Protein AF-A0A3D3T5H2-F1 (afdb_monomer_lite)

Sequence (82 aa):
SPPRFPSHNRYGERVDEIEFHPAYHQLMKTAKENGLHALPWTQPGPGAHVVRAALYYQQAQIEAGHGCPITMTFACVPTLKK

Secondary structure (DSSP, 8-state):
---B---B-TTS-B----B--HHHHHHHHHHHHTTTTTHHHHS-STTHHHHHHHHHHHHHHH-STTHHHHHHHHHHHHHH--

Radius of gyration: 16.08 Å; chains: 1; bounding box: 30×24×53 Å

Foldseek 3Di:
DDKDDPQADPVRHGDRDIDDDVVLVVLLVVCVVVCLLHQCPVPPDPCSVVVSVVVLVVSVVVPCVSVVVSVVSNVCVVVPVD

Structure (mmCIF, N/CA/C/O backbone):
data_AF-A0A3D3T5H2-F1
#
_entry.id   AF-A0A3D3T5H2-F1
#
loop_
_atom_site.group_PDB
_atom_site.id
_atom_site.type_symbol
_atom_site.label_atom_id
_atom_site.label_alt_id
_atom_site.label_comp_id
_atom_site.label_asym_id
_atom_site.label_entity_id
_atom_site.label_seq_id
_atom_site.pdbx_PDB_ins_code
_atom_site.Cartn_x
_atom_site.Cartn_y
_atom_site.Cartn_z
_atom_site.occupancy
_atom_site.B_iso_or_equiv
_atom_site.auth_seq_id
_atom_site.auth_comp_id
_atom_site.auth_asym_id
_atom_site.auth_atom_id
_atom_site.pdbx_PDB_model_num
ATOM 1 N N . SER A 1 1 ? 12.774 -5.588 -10.106 1.00 87.56 1 SER A N 1
ATOM 2 C CA . SER A 1 1 ? 12.342 -4.987 -11.380 1.00 87.56 1 SER A CA 1
ATOM 3 C C . SER A 1 1 ? 11.565 -3.719 -11.061 1.00 87.56 1 SER A C 1
ATOM 5 O O . SER A 1 1 ? 10.475 -3.853 -10.509 1.00 87.56 1 SER A O 1
ATOM 7 N N . PRO A 1 2 ? 12.143 -2.522 -11.264 1.00 93.56 2 PRO A N 1
ATOM 8 C CA . PRO A 1 2 ? 11.439 -1.265 -11.017 1.00 93.56 2 PRO A CA 1
ATOM 9 C C . PRO A 1 2 ? 10.316 -1.042 -12.050 1.00 93.56 2 PRO A C 1
ATOM 11 O O . PRO A 1 2 ? 10.384 -1.627 -13.137 1.00 93.56 2 PRO A O 1
ATOM 14 N N . PRO A 1 3 ? 9.307 -0.207 -11.740 1.00 96.56 3 PRO A N 1
ATOM 15 C CA . PRO A 1 3 ? 8.260 0.151 -12.694 1.00 96.56 3 PRO A CA 1
ATOM 16 C C . PRO A 1 3 ? 8.832 0.843 -13.937 1.00 96.56 3 PRO A C 1
ATOM 18 O O . PRO A 1 3 ? 9.853 1.532 -13.852 1.00 96.56 3 PRO A O 1
ATOM 21 N N . ARG A 1 4 ? 8.175 0.672 -15.085 1.00 97.19 4 ARG A N 1
ATOM 22 C CA . ARG A 1 4 ? 8.564 1.298 -16.358 1.00 97.19 4 ARG A CA 1
ATOM 23 C C . ARG A 1 4 ? 7.473 2.237 -16.848 1.00 97.19 4 ARG A C 1
ATOM 25 O O . ARG A 1 4 ? 6.296 1.945 -16.691 1.00 97.19 4 ARG A O 1
ATOM 32 N N . PHE A 1 5 ? 7.880 3.339 -17.471 1.00 97.50 5 PHE A N 1
ATOM 33 C CA . PHE A 1 5 ? 6.970 4.301 -18.088 1.00 97.50 5 PHE A CA 1
ATOM 34 C C . PHE A 1 5 ? 7.113 4.279 -19.617 1.00 97.50 5 PHE A C 1
ATOM 36 O O . PHE A 1 5 ? 7.969 4.987 -20.158 1.00 97.50 5 PHE A O 1
ATOM 43 N N . PRO A 1 6 ? 6.322 3.461 -20.331 1.00 95.31 6 PRO A N 1
ATOM 44 C CA . PRO A 1 6 ? 6.184 3.578 -21.778 1.00 95.31 6 PRO A CA 1
ATOM 45 C C . PRO A 1 6 ? 5.367 4.834 -22.118 1.00 95.31 6 PRO A C 1
ATOM 47 O O . PRO A 1 6 ? 4.143 4.841 -22.048 1.00 95.31 6 PRO A O 1
ATOM 50 N N . SER A 1 7 ? 6.042 5.926 -22.485 1.00 97.19 7 SER A N 1
ATOM 51 C CA . SER A 1 7 ? 5.358 7.200 -22.757 1.00 97.19 7 SER A CA 1
ATOM 52 C C . SER A 1 7 ? 4.413 7.138 -23.964 1.00 97.19 7 SER A C 1
ATOM 54 O O . SER A 1 7 ? 3.360 7.777 -23.948 1.00 97.19 7 SER A O 1
ATOM 56 N N . HIS A 1 8 ? 4.774 6.359 -24.989 1.00 97.94 8 HIS A N 1
ATOM 57 C CA . HIS A 1 8 ? 4.009 6.198 -26.224 1.00 97.94 8 HIS A CA 1
ATOM 58 C C . HIS A 1 8 ? 3.910 4.727 -26.632 1.00 97.94 8 HIS A C 1
ATOM 60 O O . HIS A 1 8 ? 4.805 3.927 -26.343 1.00 97.94 8 HIS A O 1
ATOM 66 N N . ASN A 1 9 ? 2.837 4.380 -27.341 1.00 95.62 9 ASN A N 1
ATOM 67 C CA . ASN A 1 9 ? 2.679 3.064 -27.943 1.00 95.62 9 ASN A CA 1
ATOM 68 C C . ASN A 1 9 ? 3.501 2.947 -29.239 1.00 95.62 9 ASN A C 1
ATOM 70 O O . ASN A 1 9 ? 4.160 3.886 -29.691 1.00 95.62 9 ASN A O 1
ATOM 74 N N . ARG A 1 10 ? 3.429 1.778 -29.885 1.00 96.56 10 ARG A N 1
ATOM 75 C CA . ARG A 1 10 ? 4.169 1.500 -31.128 1.00 96.56 10 ARG A CA 1
ATOM 76 C C . ARG A 1 10 ? 3.788 2.392 -32.322 1.00 96.56 10 ARG A C 1
ATOM 78 O O . ARG A 1 10 ? 4.490 2.359 -33.326 1.00 96.56 10 ARG A O 1
ATOM 85 N N . TYR A 1 11 ? 2.684 3.133 -32.233 1.00 98.00 11 TYR A N 1
ATOM 86 C CA . TYR A 1 11 ? 2.197 4.059 -33.258 1.00 98.00 11 TYR A CA 1
ATOM 87 C C . TYR A 1 11 ? 2.516 5.527 -32.935 1.00 98.00 11 TYR A C 1
ATOM 89 O O . TYR A 1 11 ? 2.170 6.408 -33.715 1.00 98.00 11 TYR A O 1
ATOM 97 N N . GLY A 1 12 ? 3.194 5.799 -31.814 1.00 97.12 12 GLY A N 1
ATOM 98 C CA . GLY A 1 12 ? 3.523 7.158 -31.386 1.00 97.12 12 GLY A CA 1
ATOM 99 C C . GLY A 1 12 ? 2.383 7.879 -30.663 1.00 97.12 12 GLY A C 1
ATOM 100 O O . GLY A 1 12 ? 2.468 9.088 -30.471 1.00 97.12 12 GLY A O 1
ATOM 101 N N . GLU A 1 13 ? 1.333 7.172 -30.241 1.00 98.12 13 GLU A N 1
ATOM 102 C CA . GLU A 1 13 ? 0.246 7.748 -29.439 1.00 98.12 13 GLU A CA 1
ATOM 103 C C . GLU A 1 13 ? 0.607 7.694 -27.953 1.00 98.12 13 GLU A C 1
ATOM 105 O O . GLU A 1 13 ? 1.187 6.713 -27.484 1.00 98.12 13 GLU A O 1
ATOM 110 N N . ARG A 1 14 ? 0.262 8.743 -27.202 1.00 98.00 14 ARG A N 1
ATOM 111 C CA . ARG A 1 14 ? 0.506 8.828 -25.758 1.00 98.00 14 ARG A CA 1
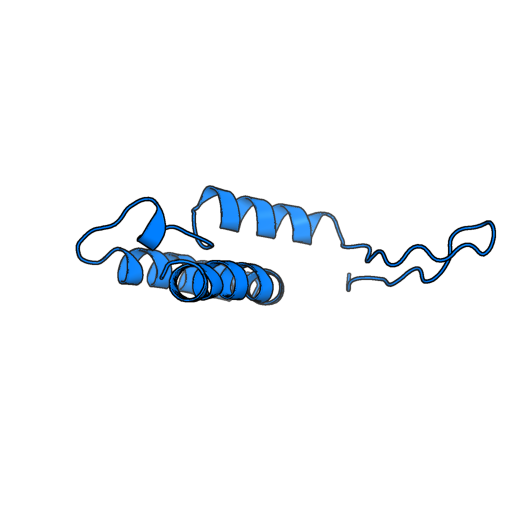ATOM 112 C C . ARG A 1 14 ? -0.344 7.803 -24.995 1.00 98.00 14 ARG A C 1
ATOM 114 O O . ARG A 1 14 ? -1.534 7.690 -25.273 1.00 98.00 14 ARG A O 1
ATOM 121 N N . VAL A 1 15 ? 0.261 7.086 -24.041 1.00 96.12 15 VAL A N 1
ATOM 122 C CA . VAL A 1 15 ? -0.408 5.998 -23.286 1.00 96.12 15 VAL A CA 1
ATOM 123 C C . VAL A 1 15 ? -0.697 6.373 -21.831 1.00 96.12 15 VAL A C 1
ATOM 125 O O . VAL A 1 15 ? -1.738 6.005 -21.306 1.00 96.12 15 VAL A O 1
ATOM 128 N N . ASP A 1 16 ? 0.208 7.117 -21.184 1.00 96.69 16 ASP A N 1
ATOM 129 C CA . ASP A 1 16 ? 0.091 7.526 -19.773 1.00 96.69 16 ASP A CA 1
ATOM 130 C C . ASP A 1 16 ? -0.092 6.352 -18.775 1.00 96.69 16 ASP A C 1
ATOM 132 O O . ASP A 1 16 ? -0.681 6.508 -17.706 1.00 96.69 16 ASP A O 1
ATOM 136 N N . GLU A 1 17 ? 0.475 5.181 -19.089 1.00 96.75 17 GLU A N 1
ATOM 137 C CA . GLU A 1 17 ? 0.459 3.989 -18.230 1.00 96.75 17 GLU A CA 1
ATOM 138 C C . GLU A 1 17 ? 1.842 3.663 -17.654 1.00 96.75 17 GLU A C 1
ATOM 140 O O . GLU A 1 17 ? 2.878 3.939 -18.258 1.00 96.75 17 GLU A O 1
ATOM 145 N N . ILE A 1 18 ? 1.857 3.039 -16.472 1.00 97.06 18 ILE A N 1
ATOM 146 C CA . ILE A 1 18 ? 3.069 2.529 -15.825 1.00 97.06 18 ILE A CA 1
ATOM 147 C C . ILE A 1 18 ? 2.985 1.006 -15.757 1.00 97.06 18 ILE A C 1
ATOM 149 O O . ILE A 1 18 ? 2.048 0.446 -15.187 1.00 97.06 18 ILE A O 1
ATOM 153 N N . GLU A 1 19 ? 4.007 0.337 -16.276 1.00 96.94 19 GLU A N 1
ATOM 154 C CA . GLU A 1 19 ? 4.147 -1.112 -16.209 1.00 96.94 19 GLU A CA 1
ATOM 155 C C . GLU A 1 19 ? 4.828 -1.520 -14.901 1.00 96.94 19 GLU A C 1
ATOM 157 O O . GLU A 1 19 ? 5.943 -1.086 -14.591 1.00 96.94 19 GLU A O 1
ATOM 162 N N . PHE A 1 20 ? 4.186 -2.409 -14.146 1.00 97.50 20 PHE A N 1
ATOM 163 C CA . PHE A 1 20 ? 4.744 -2.990 -12.931 1.00 97.50 20 PHE A CA 1
ATOM 164 C C . PHE A 1 20 ? 5.058 -4.470 -13.131 1.00 97.50 20 PHE A C 1
ATOM 166 O O . PHE A 1 20 ? 4.406 -5.189 -13.885 1.00 97.50 20 PHE A O 1
ATOM 173 N N . HIS A 1 21 ? 6.054 -4.960 -12.397 1.00 97.56 21 HIS A N 1
ATOM 174 C CA . HIS A 1 21 ? 6.310 -6.392 -12.331 1.00 97.56 21 HIS A CA 1
ATOM 175 C C . HIS A 1 21 ? 5.127 -7.124 -11.658 1.00 97.56 21 HIS A C 1
ATOM 177 O O . HIS A 1 21 ? 4.624 -6.618 -10.652 1.00 97.56 21 HIS A O 1
ATOM 183 N N . PRO A 1 22 ? 4.734 -8.342 -12.093 1.00 97.94 22 PRO A N 1
ATOM 184 C CA . PRO A 1 22 ? 3.599 -9.078 -11.517 1.00 97.94 22 PRO A CA 1
ATOM 185 C C . PRO A 1 22 ? 3.621 -9.222 -9.986 1.00 97.94 22 PRO A C 1
ATOM 187 O O . PRO A 1 22 ? 2.577 -9.160 -9.340 1.00 97.94 22 PRO A O 1
ATOM 190 N N . ALA A 1 23 ? 4.813 -9.341 -9.393 1.00 97.06 23 ALA A N 1
ATOM 191 C CA . ALA A 1 23 ? 4.998 -9.396 -7.939 1.00 97.06 23 ALA A CA 1
ATOM 192 C C . ALA A 1 23 ? 4.430 -8.168 -7.198 1.00 97.06 23 ALA A C 1
ATOM 194 O O . ALA A 1 23 ? 3.883 -8.313 -6.109 1.00 97.06 23 ALA A O 1
ATOM 195 N N . TYR A 1 24 ? 4.492 -6.970 -7.791 1.00 97.31 24 TYR A N 1
ATOM 196 C CA . TYR A 1 24 ? 3.874 -5.773 -7.210 1.00 97.31 24 TYR A CA 1
ATOM 197 C C . TYR A 1 24 ? 2.357 -5.951 -7.073 1.00 97.31 24 TYR A C 1
ATOM 199 O O . TYR A 1 24 ? 1.782 -5.677 -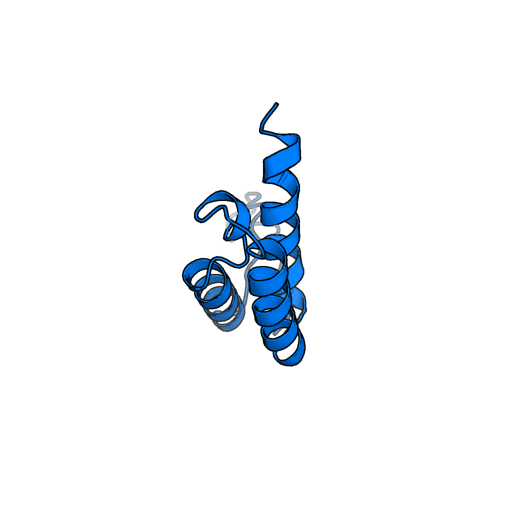6.021 1.00 97.31 24 TYR A O 1
ATOM 207 N N . HIS A 1 25 ? 1.706 -6.480 -8.112 1.00 97.44 25 HIS A N 1
ATOM 208 C CA . HIS A 1 25 ? 0.266 -6.730 -8.094 1.00 97.44 25 HIS A CA 1
ATOM 209 C C . HIS A 1 25 ? -0.119 -7.835 -7.106 1.00 97.44 25 HIS A C 1
ATOM 211 O O . HIS A 1 25 ? -1.167 -7.736 -6.471 1.00 97.44 25 HIS A O 1
ATOM 217 N N . GLN A 1 26 ? 0.731 -8.850 -6.928 1.00 97.62 26 GLN A N 1
ATOM 218 C CA . GLN A 1 26 ? 0.538 -9.882 -5.905 1.00 97.62 26 GLN A CA 1
ATOM 219 C C . GLN A 1 26 ? 0.602 -9.287 -4.491 1.00 97.62 26 GLN A C 1
ATOM 221 O O . GLN A 1 26 ? -0.303 -9.528 -3.696 1.00 97.62 26 GLN A O 1
ATOM 226 N N . LEU A 1 27 ? 1.596 -8.443 -4.197 1.00 97.44 27 LEU A N 1
ATOM 227 C CA . LEU A 1 27 ? 1.708 -7.753 -2.905 1.00 97.44 27 LEU A CA 1
ATOM 228 C C . LEU A 1 27 ? 0.515 -6.819 -2.646 1.00 97.44 27 LEU A C 1
ATOM 230 O O . LEU A 1 27 ? -0.082 -6.852 -1.568 1.00 97.44 27 LEU A O 1
ATOM 234 N N . MET A 1 28 ? 0.113 -6.039 -3.655 1.00 97.94 28 MET A N 1
ATOM 235 C CA . MET A 1 28 ? -1.079 -5.186 -3.590 1.00 97.94 28 MET A CA 1
ATOM 236 C C . MET A 1 28 ? -2.355 -5.996 -3.345 1.00 97.94 28 MET A C 1
ATOM 238 O O . MET A 1 28 ? -3.202 -5.579 -2.554 1.00 97.94 28 MET A O 1
ATOM 242 N N . LYS A 1 29 ? -2.502 -7.156 -3.999 1.00 98.19 29 LYS A N 1
ATOM 243 C CA . LYS A 1 29 ? -3.635 -8.064 -3.791 1.00 98.19 29 LYS A CA 1
ATOM 244 C C . LYS A 1 29 ? -3.673 -8.557 -2.344 1.00 98.19 29 LYS A C 1
ATOM 246 O O . LYS A 1 29 ? -4.693 -8.359 -1.688 1.00 98.19 29 LYS A O 1
ATOM 251 N N . THR A 1 30 ? -2.557 -9.062 -1.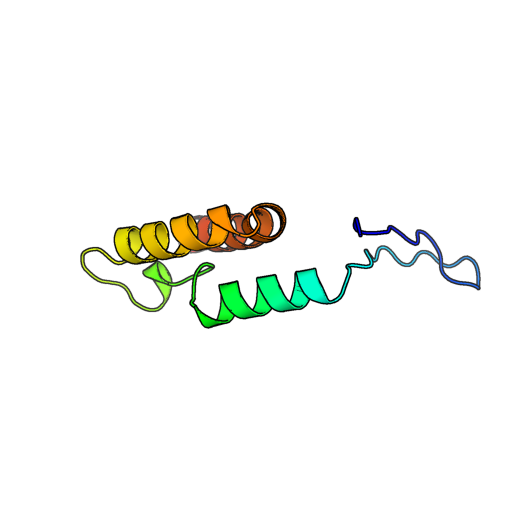818 1.00 97.75 30 THR A N 1
ATOM 252 C CA . THR A 1 30 ? -2.452 -9.517 -0.423 1.00 97.75 30 THR A CA 1
ATOM 253 C C . THR A 1 30 ? -2.797 -8.406 0.572 1.00 97.75 30 THR A C 1
ATOM 255 O O . THR A 1 30 ? -3.583 -8.628 1.494 1.00 97.75 30 THR A O 1
ATOM 258 N N . ALA A 1 31 ? -2.276 -7.187 0.379 1.00 97.81 31 ALA A N 1
ATOM 259 C CA . ALA A 1 31 ? -2.592 -6.042 1.241 1.00 97.81 31 ALA A CA 1
ATOM 260 C C . ALA A 1 31 ? -4.091 -5.695 1.225 1.00 97.81 31 ALA A C 1
ATOM 262 O O . ALA A 1 31 ? -4.678 -5.334 2.251 1.00 97.81 31 ALA A O 1
ATOM 263 N N . LYS A 1 32 ? -4.719 -5.781 0.045 1.00 97.94 32 LYS A N 1
ATOM 264 C CA . LYS A 1 32 ? -6.147 -5.506 -0.130 1.00 97.94 32 LYS A CA 1
ATOM 265 C C . LYS A 1 32 ? -7.017 -6.573 0.522 1.00 97.94 32 LYS A C 1
ATOM 267 O O . LYS A 1 32 ? -7.938 -6.210 1.247 1.00 97.94 32 LYS A O 1
ATOM 272 N N . GLU A 1 33 ? -6.707 -7.846 0.307 1.00 97.75 33 GLU A N 1
ATOM 273 C CA . GLU A 1 33 ? -7.442 -8.980 0.882 1.00 97.75 33 GLU A CA 1
ATOM 274 C C . GLU A 1 33 ? -7.377 -8.986 2.415 1.00 97.75 33 GLU A C 1
ATOM 276 O O . GLU A 1 33 ? -8.387 -9.232 3.067 1.00 97.75 33 GLU A O 1
ATOM 281 N N . ASN A 1 34 ? -6.240 -8.590 2.998 1.00 97.12 34 ASN A N 1
ATOM 282 C CA . ASN A 1 34 ? -6.089 -8.409 4.449 1.00 97.12 34 ASN A CA 1
ATOM 283 C C . ASN A 1 34 ? -6.625 -7.058 4.967 1.00 97.12 34 ASN A C 1
ATOM 285 O O . ASN A 1 34 ? -6.444 -6.707 6.132 1.00 97.12 34 ASN A O 1
ATOM 289 N N . GLY A 1 35 ? -7.263 -6.257 4.110 1.00 97.38 35 GLY A N 1
ATOM 290 C CA . GLY A 1 35 ? -7.927 -5.022 4.511 1.00 97.38 35 GLY A CA 1
ATOM 291 C C . GLY A 1 35 ? -6.996 -3.870 4.898 1.00 97.38 35 GLY A C 1
ATOM 292 O O . GLY A 1 35 ? -7.478 -2.877 5.432 1.00 97.38 35 GLY A O 1
ATOM 293 N N . LEU A 1 36 ? -5.692 -3.899 4.609 1.00 97.94 36 LEU A N 1
ATOM 294 C CA . LEU A 1 36 ? -4.764 -2.844 5.067 1.00 97.94 36 LEU A CA 1
ATOM 295 C C . LEU A 1 36 ? -5.108 -1.429 4.580 1.00 97.94 36 LEU A C 1
ATOM 297 O O . LEU A 1 36 ? -4.769 -0.431 5.222 1.00 97.94 36 LEU A O 1
ATOM 301 N N . HIS A 1 37 ? -5.799 -1.350 3.450 1.00 98.12 37 HIS A N 1
ATOM 302 C CA . HIS A 1 37 ? -6.288 -0.117 2.850 1.00 98.12 37 HIS A CA 1
ATOM 303 C C . HIS A 1 37 ? -7.577 0.419 3.500 1.00 98.12 37 HIS A C 1
ATOM 305 O O . HIS A 1 37 ? -7.938 1.557 3.226 1.00 98.12 37 HIS A O 1
ATOM 311 N N . ALA A 1 38 ? -8.292 -0.362 4.327 1.00 97.75 38 ALA A N 1
ATOM 312 C CA . ALA A 1 38 ? -9.634 0.023 4.783 1.00 97.75 38 ALA A CA 1
ATOM 313 C C . ALA A 1 38 ? -10.127 -0.560 6.125 1.00 97.75 38 ALA A C 1
ATOM 315 O O . ALA A 1 38 ? -11.213 -0.186 6.555 1.00 97.75 38 ALA A O 1
ATOM 316 N N . LEU A 1 39 ? -9.379 -1.445 6.796 1.00 98.25 39 LEU A N 1
ATOM 317 C CA . LEU A 1 39 ? -9.874 -2.283 7.903 1.00 98.25 39 LEU A CA 1
ATOM 318 C C . LEU A 1 39 ? -10.605 -1.500 9.009 1.00 98.25 39 LEU A C 1
ATOM 320 O O . LEU A 1 39 ? -11.736 -1.869 9.314 1.00 98.25 39 LEU A 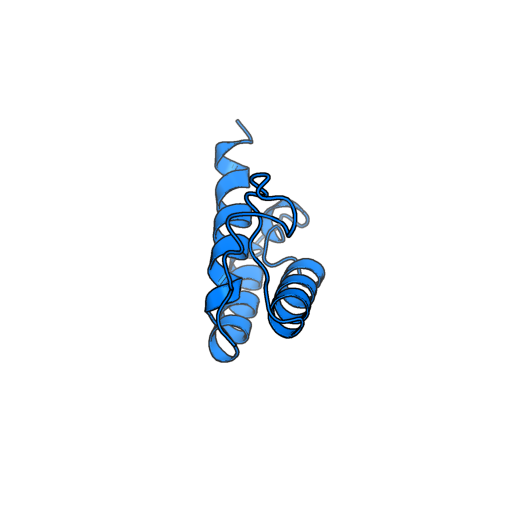O 1
ATOM 324 N N . PRO A 1 40 ? -10.070 -0.388 9.554 1.00 97.88 40 PRO A N 1
ATOM 325 C CA . PRO A 1 40 ? -10.778 0.380 10.585 1.00 97.88 40 PRO A CA 1
ATOM 326 C C . PRO A 1 40 ? -12.101 1.005 10.122 1.00 97.88 40 PRO A C 1
ATOM 328 O O . PRO A 1 40 ? -12.931 1.378 10.945 1.00 97.88 40 PRO A O 1
ATOM 331 N N . TRP A 1 41 ? -12.299 1.130 8.810 1.00 96.88 41 TRP A N 1
ATOM 332 C CA . TRP A 1 41 ? -13.468 1.753 8.193 1.00 96.88 41 TRP A CA 1
ATOM 333 C C . TRP A 1 41 ? -14.542 0.741 7.798 1.00 96.88 41 TRP A C 1
ATOM 335 O O . TRP A 1 41 ? -15.716 1.101 7.742 1.00 96.88 41 TRP A O 1
ATOM 345 N N . THR A 1 42 ? -14.148 -0.493 7.478 1.00 96.81 42 THR A N 1
ATOM 346 C CA . THR A 1 42 ? -15.068 -1.581 7.111 1.00 96.81 42 THR A CA 1
ATOM 347 C C . THR A 1 42 ? -15.452 -2.442 8.308 1.00 96.81 42 THR A C 1
ATOM 349 O O . THR A 1 42 ? -16.546 -2.996 8.325 1.00 96.81 42 THR A O 1
ATOM 352 N N . GLN A 1 43 ? -14.579 -2.533 9.313 1.00 96.94 43 GLN A N 1
ATOM 353 C CA . GLN A 1 43 ? -14.796 -3.274 10.555 1.00 96.94 43 GLN A CA 1
ATOM 354 C C . GLN A 1 43 ? -14.468 -2.368 11.756 1.00 96.94 43 GLN A C 1
ATOM 356 O O . GLN A 1 43 ? -13.432 -2.541 12.405 1.00 96.94 43 GLN A O 1
ATOM 361 N N . PRO A 1 44 ? -15.302 -1.346 12.028 1.00 96.44 44 PRO A N 1
ATOM 362 C CA . PRO A 1 44 ? -15.056 -0.420 13.122 1.00 96.44 44 PRO A CA 1
ATOM 363 C C . PRO A 1 44 ? -15.248 -1.107 14.479 1.00 96.44 44 PRO A C 1
ATOM 365 O O . PRO A 1 44 ? -16.145 -1.926 14.667 1.00 96.44 44 PRO A O 1
ATOM 368 N N . GLY A 1 45 ? -14.418 -0.733 15.447 1.00 96.62 45 GLY A N 1
ATOM 369 C CA . GLY A 1 45 ? -14.494 -1.237 16.813 1.00 96.62 45 GLY A CA 1
ATOM 370 C C . GLY A 1 45 ? -13.267 -0.848 17.638 1.00 96.62 45 GLY A C 1
ATOM 371 O O . GLY A 1 45 ? -12.284 -0.335 17.083 1.00 96.62 45 GLY A O 1
ATOM 372 N N . PRO A 1 46 ? -13.295 -1.081 18.962 1.00 97.94 46 PRO A N 1
ATOM 373 C CA . PRO A 1 46 ? -12.141 -0.849 19.822 1.00 97.94 46 PRO A CA 1
ATOM 374 C C . PRO A 1 46 ? -10.896 -1.560 19.275 1.00 97.94 46 PRO A C 1
ATOM 376 O O . PRO A 1 46 ? -10.919 -2.755 18.996 1.00 97.94 46 PRO A O 1
ATOM 379 N N . GLY A 1 47 ? -9.807 -0.814 19.086 1.00 97.62 47 GL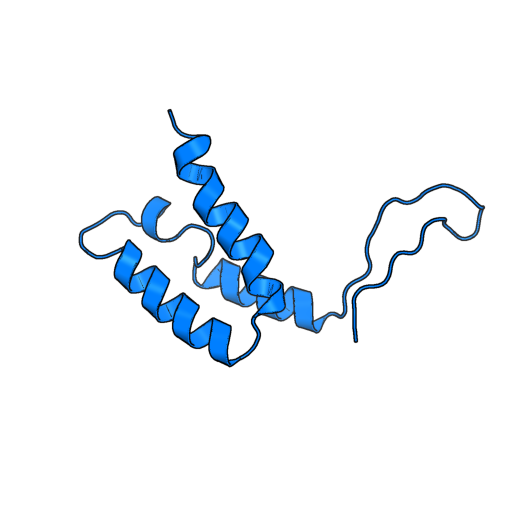Y A N 1
ATOM 380 C CA . GLY A 1 47 ? -8.533 -1.372 18.626 1.00 97.62 47 GLY A CA 1
ATOM 381 C C . GLY A 1 47 ? -8.421 -1.661 17.123 1.00 97.62 47 GLY A C 1
ATOM 382 O O . GLY A 1 47 ? -7.355 -2.100 16.698 1.00 97.62 47 GLY A O 1
ATOM 383 N N . ALA A 1 48 ? -9.424 -1.366 16.286 1.00 98.00 48 ALA A N 1
ATOM 384 C CA . ALA A 1 48 ? -9.354 -1.653 14.843 1.00 98.00 48 ALA A CA 1
ATOM 385 C C . ALA A 1 48 ? -8.126 -1.013 14.154 1.00 98.00 48 ALA A C 1
ATOM 387 O O . ALA A 1 48 ? -7.455 -1.632 13.327 1.00 98.00 48 ALA A O 1
ATOM 388 N N . HIS A 1 49 ? -7.759 0.208 14.557 1.00 98.19 49 HIS A N 1
ATOM 389 C CA . HIS A 1 49 ? -6.531 0.866 14.099 1.00 98.19 49 HIS A CA 1
ATOM 390 C C . HIS A 1 49 ? -5.253 0.149 14.539 1.00 98.19 49 HIS A C 1
ATOM 392 O O . HIS A 1 49 ? -4.298 0.087 13.767 1.00 98.19 49 HIS A O 1
ATOM 398 N N . VAL A 1 50 ? -5.238 -0.407 15.751 1.00 98.44 50 VAL A N 1
ATOM 399 C CA . VAL A 1 50 ? -4.099 -1.159 16.293 1.00 98.44 50 VAL A CA 1
ATOM 400 C C . VAL A 1 50 ? -3.932 -2.473 15.535 1.00 98.44 50 VAL A C 1
ATOM 402 O O . VAL A 1 50 ? -2.821 -2.795 15.120 1.00 98.44 50 VAL A O 1
ATOM 405 N N . VAL A 1 51 ? -5.033 -3.180 15.261 1.00 98.19 51 VAL A N 1
ATOM 406 C CA . VAL A 1 51 ? -5.029 -4.391 14.424 1.00 98.19 51 VAL A CA 1
ATOM 407 C C . VAL A 1 51 ? -4.461 -4.082 13.038 1.00 98.19 51 VAL A C 1
ATOM 409 O O . VAL A 1 51 ? -3.524 -4.747 12.596 1.00 98.19 51 VAL A O 1
ATOM 412 N N . ARG A 1 52 ? -4.950 -3.022 12.377 1.00 98.31 52 ARG A N 1
ATOM 413 C CA . ARG A 1 52 ? -4.395 -2.577 11.088 1.00 98.31 52 ARG A CA 1
ATOM 414 C C . ARG A 1 52 ? -2.896 -2.277 11.195 1.00 98.31 52 ARG A C 1
ATOM 416 O O . ARG A 1 52 ? -2.137 -2.680 10.318 1.00 98.31 52 ARG A O 1
ATOM 423 N N . ALA A 1 53 ? -2.473 -1.553 12.232 1.00 98.19 53 ALA A N 1
ATOM 424 C CA . ALA A 1 53 ? -1.077 -1.171 12.416 1.00 98.19 53 ALA A CA 1
ATOM 425 C C . ALA A 1 53 ? -0.163 -2.392 12.589 1.00 98.19 53 ALA A C 1
ATOM 427 O O . ALA A 1 53 ? 0.903 -2.428 11.982 1.00 98.19 53 ALA A O 1
ATOM 428 N N . ALA A 1 54 ? -0.594 -3.409 13.340 1.00 98.12 54 ALA A N 1
ATOM 429 C CA . ALA A 1 54 ? 0.157 -4.651 13.514 1.00 98.12 54 ALA A CA 1
ATOM 430 C C . ALA A 1 54 ? 0.325 -5.418 12.191 1.00 98.12 54 ALA A C 1
ATOM 432 O O . ALA A 1 54 ? 1.435 -5.832 11.854 1.00 98.12 54 ALA A O 1
ATOM 433 N N . LEU A 1 55 ? -0.751 -5.550 11.408 1.00 97.19 55 LEU A N 1
ATOM 434 C CA . LEU A 1 55 ? -0.693 -6.197 10.094 1.00 97.19 55 LEU A CA 1
ATOM 435 C C . LEU A 1 55 ? 0.199 -5.412 9.115 1.00 97.19 55 LEU A C 1
ATOM 437 O O . LEU A 1 55 ? 1.035 -5.992 8.423 1.00 97.19 55 LEU A O 1
ATOM 441 N N . TYR A 1 56 ? 0.074 -4.080 9.094 1.00 97.62 56 TYR A N 1
ATOM 442 C CA . TYR A 1 56 ? 0.915 -3.219 8.259 1.00 97.62 56 TYR A CA 1
ATOM 443 C C . TYR A 1 56 ? 2.391 -3.296 8.665 1.00 97.62 56 TYR A C 1
ATOM 445 O O . TYR A 1 56 ? 3.258 -3.348 7.798 1.00 97.62 56 TYR A O 1
ATOM 453 N N . TYR A 1 57 ? 2.682 -3.345 9.969 1.00 97.38 57 TYR A N 1
ATOM 454 C CA . TYR A 1 57 ? 4.042 -3.488 10.480 1.00 97.38 57 TYR A CA 1
ATOM 455 C C . TYR A 1 57 ? 4.707 -4.762 9.953 1.00 97.38 57 TYR A C 1
ATOM 457 O O . TYR A 1 57 ? 5.833 -4.693 9.469 1.00 97.38 57 TYR A O 1
ATOM 465 N N . GLN A 1 58 ? 4.003 -5.899 9.978 1.00 95.81 58 GLN A N 1
ATOM 466 C CA . GLN A 1 58 ? 4.518 -7.157 9.427 1.00 95.81 58 GLN A CA 1
ATOM 467 C C . GLN A 1 58 ? 4.748 -7.068 7.914 1.00 95.81 58 GLN A C 1
ATOM 469 O O . GLN A 1 58 ? 5.802 -7.466 7.423 1.00 95.81 58 GLN A O 1
ATOM 474 N N . GLN A 1 59 ? 3.795 -6.502 7.170 1.00 94.69 59 GLN A N 1
ATOM 475 C CA . GLN A 1 59 ? 3.907 -6.385 5.715 1.00 94.69 59 GLN A CA 1
ATOM 476 C C . GLN A 1 59 ? 5.052 -5.452 5.286 1.00 94.69 59 GLN A C 1
ATOM 478 O O . GLN A 1 59 ? 5.758 -5.751 4.323 1.00 94.69 59 GLN A O 1
ATOM 483 N N . ALA A 1 60 ? 5.293 -4.376 6.039 1.00 94.94 60 ALA A N 1
ATOM 484 C CA . ALA A 1 60 ? 6.385 -3.440 5.784 1.00 94.94 60 ALA A CA 1
ATOM 485 C C . ALA A 1 60 ? 7.783 -4.062 5.967 1.00 94.94 60 ALA A C 1
ATOM 487 O O . ALA A 1 60 ? 8.732 -3.567 5.365 1.00 94.94 60 ALA A O 1
ATOM 488 N N . GLN A 1 61 ? 7.918 -5.146 6.747 1.00 96.31 61 GLN A N 1
ATOM 489 C CA . GLN A 1 61 ? 9.183 -5.892 6.852 1.00 96.31 61 GLN A CA 1
ATOM 490 C C . GLN A 1 61 ? 9.512 -6.665 5.568 1.00 96.31 61 GLN A C 1
ATOM 492 O O . GLN A 1 61 ? 10.680 -6.907 5.279 1.00 96.31 61 GLN A O 1
ATOM 497 N N . ILE A 1 62 ? 8.489 -7.074 4.812 1.00 92.94 62 ILE A N 1
ATOM 498 C CA . ILE A 1 62 ? 8.649 -7.858 3.583 1.00 92.94 62 ILE A CA 1
ATOM 499 C C . ILE A 1 62 ? 8.946 -6.928 2.406 1.00 92.94 62 ILE A C 1
ATOM 501 O O . ILE A 1 62 ? 9.895 -7.150 1.656 1.00 92.94 62 ILE A O 1
ATOM 505 N N . GLU A 1 63 ? 8.110 -5.905 2.215 1.00 94.12 63 GLU A N 1
ATOM 506 C CA . GLU A 1 63 ? 8.228 -4.964 1.101 1.00 94.12 63 GLU A CA 1
ATOM 507 C C . GLU A 1 63 ? 7.476 -3.664 1.428 1.00 94.12 63 GLU A C 1
ATOM 509 O O . GLU A 1 63 ? 6.289 -3.690 1.753 1.00 94.12 63 GLU A O 1
ATOM 514 N N . ALA A 1 64 ? 8.154 -2.517 1.338 1.00 92.75 64 ALA A N 1
ATOM 515 C CA . ALA A 1 64 ? 7.593 -1.223 1.740 1.00 92.75 64 ALA A CA 1
ATOM 516 C C . ALA A 1 64 ? 6.991 -0.403 0.581 1.00 92.75 64 ALA A C 1
ATOM 518 O O . ALA A 1 64 ? 6.119 0.439 0.809 1.00 92.75 64 ALA A O 1
ATOM 519 N N . GLY A 1 65 ? 7.429 -0.624 -0.660 1.00 90.94 65 GLY A N 1
ATOM 520 C CA . GLY A 1 65 ? 7.067 0.177 -1.830 1.00 90.94 65 GLY A CA 1
ATOM 521 C C . GLY A 1 65 ? 5.581 0.116 -2.184 1.00 90.94 65 GLY A C 1
ATOM 522 O O . GLY A 1 65 ? 4.959 1.156 -2.412 1.00 90.94 65 GLY A O 1
ATOM 523 N N . HIS A 1 66 ? 4.964 -1.068 -2.162 1.00 96.19 66 HIS A N 1
ATOM 524 C CA . HIS A 1 66 ? 3.517 -1.200 -2.379 1.00 96.19 66 HIS A CA 1
ATOM 525 C C . HIS A 1 66 ? 2.688 -0.655 -1.195 1.00 96.19 66 HIS A C 1
ATOM 527 O O . HIS A 1 66 ? 1.500 -0.368 -1.347 1.00 96.19 66 HIS A O 1
ATOM 533 N N . GLY A 1 67 ? 3.306 -0.459 -0.024 1.00 97.06 67 GLY A N 1
ATOM 534 C CA . GLY A 1 67 ? 2.662 0.102 1.166 1.00 97.06 67 GLY A CA 1
ATOM 535 C C . GLY A 1 67 ? 2.247 1.570 1.006 1.00 97.06 67 GLY A C 1
ATOM 536 O O . GLY A 1 67 ? 1.282 2.005 1.639 1.00 97.06 67 GLY A O 1
ATOM 537 N N . CYS A 1 68 ? 2.912 2.320 0.118 1.00 97.38 68 CYS A N 1
ATOM 538 C CA . CYS A 1 68 ? 2.594 3.721 -0.175 1.00 97.38 68 CYS A CA 1
ATOM 539 C C . CYS A 1 68 ? 1.137 3.915 -0.664 1.00 97.38 68 CYS A C 1
ATOM 541 O O . CYS A 1 68 ? 0.359 4.567 0.041 1.00 97.38 68 CYS A O 1
ATOM 543 N N . PRO A 1 69 ? 0.689 3.316 -1.789 1.00 97.75 69 PRO A N 1
ATOM 544 C CA . PRO A 1 69 ? -0.699 3.456 -2.252 1.00 97.75 69 PRO A CA 1
ATOM 545 C C . PRO A 1 69 ? -1.741 2.857 -1.295 1.00 97.75 69 PRO A C 1
ATOM 547 O O . PRO A 1 69 ? -2.856 3.375 -1.198 1.00 97.75 69 PRO A O 1
ATOM 550 N N . ILE A 1 70 ? -1.391 1.805 -0.548 1.00 98.19 70 ILE A N 1
ATOM 551 C CA . ILE A 1 70 ? -2.260 1.220 0.486 1.00 98.19 70 ILE A CA 1
ATOM 552 C C . ILE A 1 70 ? -2.514 2.218 1.621 1.00 98.19 70 ILE A C 1
ATOM 554 O O . ILE A 1 70 ? -3.657 2.402 2.047 1.00 98.19 70 ILE A O 1
ATOM 558 N N . THR A 1 71 ? -1.463 2.889 2.093 1.00 98.19 71 THR A N 1
ATOM 559 C CA . THR A 1 71 ? -1.564 3.885 3.165 1.00 98.19 71 THR A CA 1
ATOM 560 C C . THR A 1 71 ? -2.291 5.140 2.707 1.00 98.19 71 THR A C 1
ATOM 562 O O . THR A 1 71 ? -3.158 5.618 3.438 1.00 98.19 71 THR A O 1
ATOM 565 N N . MET A 1 72 ? -2.008 5.635 1.498 1.00 98.56 72 MET A N 1
ATOM 566 C CA . MET A 1 72 ? -2.731 6.781 0.935 1.00 98.56 72 MET A CA 1
ATOM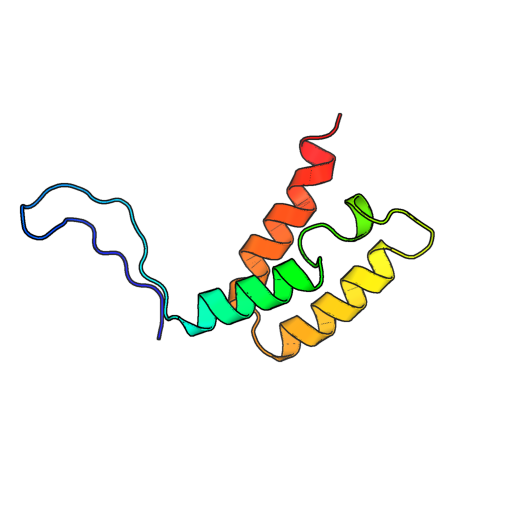 567 C C . MET A 1 72 ? -4.233 6.491 0.836 1.00 98.56 72 MET A C 1
ATOM 569 O O . MET A 1 72 ? -5.037 7.282 1.316 1.00 98.56 72 MET A O 1
ATOM 573 N N . THR A 1 73 ? -4.615 5.315 0.322 1.00 97.94 73 THR A N 1
ATOM 574 C CA . THR A 1 73 ? -6.027 4.904 0.219 1.00 97.94 73 THR A CA 1
ATOM 575 C C . THR A 1 73 ? -6.708 4.860 1.588 1.00 97.94 73 THR A C 1
ATOM 577 O O . THR A 1 73 ? -7.805 5.393 1.752 1.00 97.94 73 THR A O 1
ATOM 580 N N . PHE A 1 74 ? -6.044 4.274 2.589 1.00 98.06 74 PHE A N 1
ATOM 581 C CA . PHE A 1 74 ? -6.538 4.250 3.966 1.00 98.06 74 PHE A CA 1
ATOM 582 C C . PHE A 1 74 ? -6.754 5.660 4.531 1.00 98.06 74 PHE A C 1
ATOM 584 O O . PHE A 1 74 ? -7.793 5.910 5.147 1.00 98.06 74 PHE A O 1
ATOM 591 N N . ALA A 1 75 ? -5.799 6.566 4.312 1.00 97.81 75 ALA A N 1
ATOM 592 C CA . ALA A 1 75 ? -5.828 7.928 4.835 1.00 97.81 75 ALA A CA 1
ATOM 593 C C . ALA A 1 75 ? -6.861 8.828 4.137 1.00 97.81 75 ALA A C 1
ATOM 595 O O . ALA A 1 75 ? -7.402 9.727 4.774 1.00 97.81 75 ALA A O 1
ATOM 596 N N . CYS A 1 76 ? -7.186 8.577 2.864 1.00 97.69 76 CYS A N 1
ATOM 597 C CA . CYS A 1 76 ? -8.188 9.359 2.135 1.00 97.69 76 CYS A CA 1
ATOM 598 C C . CYS A 1 76 ? -9.612 9.191 2.686 1.00 97.69 76 CYS A C 1
ATOM 600 O O . CYS A 1 76 ? -10.423 10.105 2.556 1.00 97.69 76 CYS A O 1
ATOM 602 N N . VAL A 1 77 ? -9.945 8.046 3.293 1.00 96.62 77 VAL A N 1
ATOM 603 C CA . VAL A 1 77 ? -11.317 7.756 3.749 1.00 96.62 77 VAL A CA 1
ATOM 604 C C . VAL A 1 77 ? -11.870 8.808 4.721 1.00 96.62 77 VAL A C 1
ATOM 606 O O . VAL A 1 77 ? -12.939 9.338 4.421 1.00 96.62 77 VAL A O 1
ATOM 609 N N . PRO A 1 78 ? -11.203 9.153 5.841 1.00 94.44 78 PRO A N 1
ATOM 610 C CA . PRO A 1 78 ? -11.695 10.200 6.738 1.00 94.44 78 PRO A CA 1
ATOM 611 C C . PRO A 1 78 ? -11.703 11.596 6.101 1.00 94.44 78 PRO A C 1
ATOM 613 O O . PRO A 1 78 ? -12.486 12.436 6.511 1.00 94.44 78 PRO A O 1
ATOM 616 N N . THR A 1 79 ? -10.870 11.866 5.091 1.00 95.50 79 THR A N 1
ATOM 617 C CA . THR A 1 79 ? -10.910 13.149 4.365 1.00 95.50 79 THR A CA 1
ATOM 618 C C . THR A 1 79 ? -12.138 13.257 3.457 1.00 95.50 79 THR A C 1
ATOM 620 O O . THR A 1 79 ? -12.685 14.343 3.282 1.00 95.50 79 THR A O 1
ATOM 623 N N . LEU A 1 80 ? -12.570 12.142 2.860 1.00 95.88 80 LEU A N 1
ATOM 624 C CA . LEU A 1 80 ? -13.718 12.099 1.947 1.00 95.88 80 LEU A CA 1
ATOM 625 C C . LEU A 1 80 ? -15.057 11.941 2.677 1.00 95.88 80 LEU A C 1
ATOM 627 O O . LEU A 1 80 ? -16.087 12.406 2.186 1.00 95.88 80 LEU A O 1
ATOM 631 N N . LYS A 1 81 ? -15.057 11.272 3.832 1.00 88.31 81 LYS A N 1
ATOM 632 C CA . LYS A 1 81 ? -16.230 11.143 4.696 1.00 88.31 81 LYS A CA 1
ATOM 633 C C . LYS A 1 81 ? -16.303 12.372 5.605 1.00 88.31 81 LYS A C 1
ATOM 635 O O . LYS A 1 81 ? -15.522 12.475 6.540 1.00 88.31 81 LYS A O 1
ATOM 640 N N . LYS A 1 82 ? -17.206 13.299 5.275 1.00 64.81 82 LYS A N 1
ATOM 641 C CA . LYS A 1 82 ? -17.540 14.455 6.120 1.00 64.81 82 LYS A CA 1
ATOM 642 C C . LYS A 1 82 ? -18.081 14.022 7.477 1.00 64.81 82 LYS A C 1
ATOM 644 O O . LYS A 1 82 ? -18.851 13.034 7.495 1.00 64.81 82 LYS A O 1
#

pLDDT: mean 96.38, std 4.02, range [64.81, 98.56]